Protein AF-A0A7S2GW03-F1 (afdb_monomer)

Sequence (112 aa):
GQHFHDNGYARQMRHREFGIMTVVGPPTVYHGTPNRLPAPDESWHAPELGEHVVEVLRDVLGFSPEETERMQVGVAKPVGPLVSGTFHKLRAHIKQKFNRPDDGEPRPRAKL

Organism: NCBI:txid327968

InterPro domains:
  IPR023606 CoA-transferase family III domain 1 superfamily [G3DSA:3.40.50.10540] (1-76)
  IPR023606 CoA-transferase family III domain 1 superfamily [SSF89796] (2-71)

Foldseek 3Di:
DVVCVVVQQWDWAQAPPPGTDIDGDDPDADPVDGDDDDDRPDRDDDDADCNCQLVCVCVVVNDDPVRSVVVPVPPPDDDDCRHVVNVNVVVVVCCVVPVDPCPVDDDDPPDD

Secondary structure (DSSP, 8-state):
-HHHHHTTSEEEEEETTTEEEEEEPPS---SSS---PPPTTS---PPPTTTTHHHIIIIIT---HHHHHHHHTT-----STTSHHHHHHHHHHHHHHH-----SPPPPPPP-

Structure (mmCIF, N/CA/C/O backbone):
data_AF-A0A7S2GW03-F1
#
_entry.id   AF-A0A7S2GW03-F1
#
loop_
_atom_site.group_PDB
_atom_site.id
_atom_site.type_symbol
_atom_site.label_atom_id
_atom_site.label_alt_id
_atom_site.label_comp_id
_atom_site.label_asym_id
_atom_site.label_entity_id
_atom_site.label_seq_id
_atom_site.pdbx_PDB_ins_code
_atom_site.Cartn_x
_atom_site.Cartn_y
_atom_site.Cartn_z
_atom_site.occupancy
_atom_site.B_iso_or_equiv
_atom_site.auth_seq_id
_atom_site.auth_comp_id
_atom_site.auth_asym_id
_atom_site.auth_atom_id
_atom_site.pdbx_PDB_model_num
ATOM 1 N N . GLY A 1 1 ? 17.051 -7.719 -21.297 1.00 68.75 1 GLY A N 1
ATOM 2 C CA . GLY A 1 1 ? 16.386 -6.490 -20.840 1.00 68.75 1 GLY A CA 1
ATOM 3 C C . GLY A 1 1 ? 14.914 -6.565 -21.154 1.00 68.75 1 GLY A C 1
ATOM 4 O O . GLY A 1 1 ? 14.145 -6.892 -20.268 1.00 68.75 1 GLY A O 1
ATOM 5 N N . GLN A 1 2 ? 14.552 -6.354 -22.422 1.00 82.94 2 GLN A N 1
ATOM 6 C CA . GLN A 1 2 ? 13.158 -6.295 -22.875 1.00 82.94 2 GLN A CA 1
ATOM 7 C C . GLN A 1 2 ? 12.311 -7.523 -22.493 1.00 82.94 2 GLN A C 1
ATOM 9 O O . GLN A 1 2 ? 11.238 -7.360 -21.933 1.00 82.94 2 GLN A O 1
ATOM 14 N N . HIS A 1 3 ? 12.858 -8.736 -22.624 1.00 84.69 3 HIS A N 1
ATOM 15 C CA . HIS A 1 3 ? 12.173 -9.976 -22.230 1.00 84.69 3 HIS A CA 1
ATOM 16 C C . HIS A 1 3 ? 11.704 -10.020 -20.760 1.00 84.69 3 HIS A C 1
ATOM 18 O O . HIS A 1 3 ? 10.756 -10.730 -20.446 1.00 84.69 3 HIS A O 1
ATOM 24 N N . PHE A 1 4 ? 12.343 -9.280 -19.841 1.00 83.06 4 PHE A N 1
ATOM 25 C CA . PHE A 1 4 ? 11.869 -9.193 -18.454 1.00 83.06 4 PHE A CA 1
ATOM 26 C C . PHE A 1 4 ? 10.565 -8.400 -18.352 1.00 83.06 4 PHE A C 1
ATOM 28 O O . PHE A 1 4 ? 9.740 -8.705 -17.496 1.00 83.06 4 PHE A O 1
ATOM 35 N N . HIS A 1 5 ? 10.371 -7.410 -19.222 1.00 82.69 5 HIS A N 1
ATOM 36 C CA . HIS A 1 5 ? 9.130 -6.652 -19.316 1.00 82.69 5 HIS A CA 1
ATOM 37 C C . HIS A 1 5 ? 8.045 -7.449 -20.031 1.00 82.69 5 HIS A C 1
ATOM 39 O O . HIS A 1 5 ? 6.927 -7.532 -19.530 1.00 82.69 5 HIS A O 1
ATOM 45 N N . ASP A 1 6 ? 8.401 -8.103 -21.136 1.00 80.81 6 ASP A N 1
ATOM 46 C CA . ASP A 1 6 ? 7.454 -8.872 -21.947 1.00 80.81 6 ASP A CA 1
ATOM 47 C C . ASP A 1 6 ? 6.866 -10.062 -21.164 1.00 80.81 6 ASP A C 1
ATOM 49 O O . ASP A 1 6 ? 5.685 -10.372 -21.292 1.00 80.81 6 ASP A O 1
ATOM 53 N N . ASN A 1 7 ? 7.663 -10.677 -20.280 1.00 79.88 7 ASN A N 1
ATOM 54 C CA . ASN A 1 7 ? 7.231 -11.781 -19.416 1.00 79.88 7 ASN A CA 1
ATOM 55 C C . ASN A 1 7 ? 6.619 -11.319 -18.077 1.00 79.88 7 ASN A C 1
ATOM 57 O O . ASN A 1 7 ? 6.280 -12.149 -17.236 1.00 79.88 7 ASN A O 1
ATOM 61 N N . GLY A 1 8 ? 6.515 -10.007 -17.834 1.00 78.81 8 GLY A N 1
ATOM 62 C CA . GLY A 1 8 ? 5.944 -9.446 -16.604 1.00 78.81 8 GLY A CA 1
ATOM 63 C C . GLY A 1 8 ? 6.827 -9.546 -15.350 1.00 78.81 8 GLY A C 1
ATOM 64 O O . GLY A 1 8 ? 6.382 -9.176 -14.262 1.00 78.81 8 GLY A O 1
ATOM 65 N N . TYR A 1 9 ? 8.081 -9.994 -15.478 1.00 83.69 9 TYR A N 1
ATOM 66 C CA . TYR A 1 9 ? 9.044 -10.066 -14.371 1.00 83.69 9 TYR A CA 1
ATOM 67 C C . TYR A 1 9 ? 9.525 -8.699 -13.897 1.00 83.69 9 TYR A C 1
ATOM 69 O O . TYR A 1 9 ? 9.798 -8.528 -12.713 1.00 83.69 9 TYR A O 1
ATOM 77 N N . ALA A 1 10 ? 9.616 -7.724 -14.796 1.00 86.75 10 ALA A N 1
ATOM 78 C CA . ALA A 1 10 ? 9.903 -6.336 -14.471 1.00 86.75 10 ALA A CA 1
ATOM 79 C C . ALA A 1 10 ? 8.796 -5.461 -15.048 1.00 86.75 10 ALA A C 1
ATOM 81 O O . ALA A 1 10 ? 8.517 -5.504 -16.242 1.00 86.75 10 ALA A O 1
ATOM 82 N N . ARG A 1 11 ? 8.171 -4.624 -14.227 1.00 82.75 11 ARG A N 1
ATOM 83 C CA . ARG A 1 11 ? 7.059 -3.780 -14.681 1.00 82.75 11 ARG A CA 1
ATOM 84 C C . ARG A 1 11 ? 7.158 -2.384 -14.114 1.00 82.75 11 ARG A C 1
ATOM 86 O O . ARG A 1 11 ? 7.646 -2.201 -13.002 1.00 82.75 11 ARG A O 1
ATOM 93 N N . GLN A 1 12 ? 6.670 -1.421 -14.882 1.00 86.31 12 GLN A N 1
ATOM 94 C CA . GLN A 1 12 ? 6.481 -0.070 -14.389 1.00 86.31 12 GLN A CA 1
ATOM 95 C C . GLN A 1 12 ? 5.122 0.025 -13.701 1.00 86.31 12 GLN A C 1
ATOM 97 O O . GLN A 1 12 ? 4.125 -0.477 -14.212 1.00 86.31 12 GLN A O 1
ATOM 102 N N . MET A 1 13 ? 5.104 0.637 -12.526 1.00 83.38 13 MET A N 1
ATOM 103 C CA . MET A 1 13 ? 3.925 0.768 -11.684 1.00 83.38 13 MET A CA 1
ATOM 104 C C . MET A 1 13 ? 3.862 2.188 -11.140 1.00 83.38 13 MET A C 1
ATOM 106 O O . MET A 1 13 ? 4.888 2.759 -10.755 1.00 83.38 13 MET A O 1
ATOM 110 N N . ARG A 1 14 ? 2.662 2.769 -11.112 1.00 82.25 14 ARG A N 1
ATOM 111 C CA . ARG A 1 14 ? 2.458 4.125 -10.612 1.00 82.25 14 ARG A CA 1
ATOM 112 C C . ARG A 1 14 ? 2.277 4.111 -9.096 1.00 82.25 14 ARG A C 1
ATOM 114 O O . ARG A 1 14 ? 1.203 3.834 -8.577 1.00 82.25 14 ARG A O 1
ATOM 121 N N . HIS A 1 15 ? 3.316 4.475 -8.366 1.00 83.06 15 HIS A N 1
ATOM 122 C CA . HIS A 1 15 ? 3.228 4.659 -6.925 1.00 83.06 15 HIS A CA 1
ATOM 123 C C . HIS A 1 15 ? 2.683 6.055 -6.591 1.00 83.06 15 HIS A C 1
ATOM 125 O O . HIS A 1 15 ? 3.206 7.051 -7.099 1.00 83.06 15 HIS A O 1
ATOM 131 N N . ARG A 1 16 ? 1.688 6.141 -5.692 1.00 78.75 16 ARG A N 1
ATOM 132 C CA . ARG A 1 16 ? 1.061 7.399 -5.229 1.00 78.75 16 ARG A CA 1
ATOM 133 C C . ARG A 1 16 ? 2.101 8.460 -4.884 1.00 78.75 16 ARG A C 1
ATOM 135 O O . ARG A 1 16 ? 2.061 9.576 -5.389 1.00 78.75 16 ARG A O 1
ATOM 142 N N . GLU A 1 17 ? 3.073 8.075 -4.068 1.00 76.06 17 GLU A N 1
ATOM 143 C CA . GLU A 1 17 ? 4.159 8.966 -3.679 1.00 76.06 17 GLU A CA 1
ATOM 144 C C . GLU A 1 17 ? 5.313 8.983 -4.693 1.00 76.06 17 GLU A C 1
ATOM 146 O O . GLU A 1 17 ? 5.758 10.045 -5.122 1.00 76.06 17 GLU A O 1
ATOM 151 N N . PHE A 1 18 ? 5.914 7.834 -5.027 1.00 75.19 18 PHE A N 1
ATOM 152 C CA . PHE A 1 18 ? 7.179 7.762 -5.784 1.00 75.19 18 PHE A CA 1
ATOM 153 C C . PHE A 1 18 ? 7.060 8.024 -7.286 1.00 75.19 18 PHE A C 1
ATOM 155 O O . PHE A 1 18 ? 8.081 8.215 -7.943 1.00 75.19 18 PHE A O 1
ATOM 162 N N . GLY A 1 19 ? 5.842 8.143 -7.814 1.00 80.94 19 GLY A N 1
ATOM 163 C CA . GLY A 1 19 ? 5.623 8.225 -9.249 1.00 80.94 19 GLY A CA 1
ATOM 164 C C . GLY A 1 19 ? 5.867 6.866 -9.892 1.00 80.94 19 GLY A C 1
ATOM 165 O O . GLY A 1 19 ? 5.574 5.830 -9.301 1.00 80.94 19 GLY A O 1
ATOM 166 N N . ILE A 1 20 ? 6.376 6.858 -11.117 1.00 85.50 20 ILE A N 1
ATOM 167 C CA . ILE A 1 20 ? 6.593 5.610 -11.842 1.00 85.50 20 ILE A CA 1
ATOM 168 C C . ILE A 1 20 ? 7.823 4.891 -11.275 1.00 85.50 20 ILE A C 1
ATOM 170 O O . ILE A 1 20 ? 8.918 5.450 -11.243 1.00 85.50 20 ILE A O 1
ATOM 174 N N . MET A 1 21 ? 7.636 3.648 -10.833 1.00 85.25 21 MET A N 1
ATOM 175 C CA . MET A 1 21 ? 8.691 2.785 -10.304 1.00 85.25 21 MET A CA 1
ATOM 176 C C . MET A 1 21 ? 8.743 1.459 -11.051 1.00 85.25 21 MET A C 1
ATOM 178 O O . MET A 1 21 ? 7.708 0.920 -11.438 1.00 85.25 21 MET A O 1
ATOM 182 N N . THR A 1 22 ? 9.942 0.892 -11.177 1.00 87.44 22 THR A N 1
ATOM 183 C CA . THR A 1 22 ? 10.115 -0.490 -11.633 1.00 87.44 22 THR A CA 1
ATOM 184 C C . THR A 1 22 ? 9.987 -1.437 -10.447 1.00 87.44 22 THR A C 1
ATOM 186 O O . THR A 1 22 ? 10.744 -1.321 -9.484 1.00 87.44 22 THR A O 1
ATOM 189 N N . VAL A 1 23 ? 9.060 -2.389 -10.522 1.00 85.88 23 VAL A N 1
ATOM 190 C CA . VAL A 1 23 ? 8.902 -3.458 -9.527 1.00 85.88 23 VAL A CA 1
ATOM 191 C C . VAL A 1 23 ? 9.094 -4.829 -10.155 1.00 85.88 23 VAL A C 1
ATOM 193 O O . VAL A 1 23 ? 8.846 -5.024 -11.349 1.00 85.88 23 VAL A O 1
ATOM 196 N N . VAL A 1 24 ? 9.524 -5.778 -9.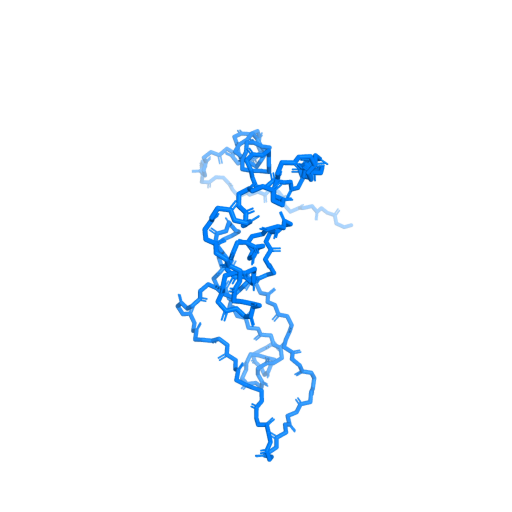327 1.00 88.44 24 VAL A N 1
ATOM 197 C CA . VAL A 1 24 ? 9.680 -7.179 -9.717 1.00 88.44 24 VAL A CA 1
ATOM 198 C C . VAL A 1 24 ? 8.339 -7.892 -9.544 1.00 88.44 24 VAL A C 1
ATOM 200 O O . VAL A 1 24 ? 7.717 -7.815 -8.484 1.00 88.44 24 VAL A O 1
ATOM 203 N N . GLY A 1 25 ? 7.868 -8.527 -10.613 1.00 82.50 25 GLY A N 1
ATOM 204 C CA . GLY A 1 25 ? 6.656 -9.340 -10.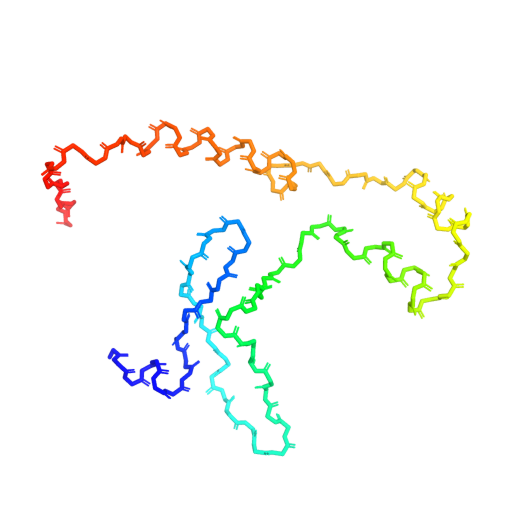616 1.00 82.50 25 GLY A CA 1
ATOM 205 C C . GLY A 1 25 ? 6.878 -10.734 -10.013 1.00 82.50 25 GLY A C 1
ATOM 206 O O . GLY A 1 25 ? 8.009 -11.109 -9.699 1.00 82.50 25 GLY A O 1
ATOM 207 N N . PRO A 1 26 ? 5.808 -11.530 -9.848 1.00 82.69 26 PRO A N 1
ATOM 208 C CA . PRO A 1 26 ? 5.943 -12.917 -9.419 1.00 82.69 26 PRO A CA 1
ATOM 209 C C . PRO A 1 26 ? 6.791 -13.715 -10.431 1.00 82.69 26 PRO A C 1
ATOM 211 O O . PRO A 1 26 ? 6.583 -13.576 -11.637 1.00 82.69 26 PRO A O 1
ATOM 214 N N . PRO A 1 27 ? 7.720 -14.577 -9.975 1.00 83.94 27 PRO A N 1
ATOM 215 C CA . PRO A 1 27 ? 8.585 -15.349 -10.872 1.00 83.94 27 PRO A CA 1
ATOM 216 C C . PRO A 1 27 ? 7.845 -16.496 -11.584 1.00 83.94 27 PRO A C 1
ATOM 218 O O . PRO A 1 27 ? 8.349 -17.047 -12.563 1.00 83.94 27 PRO A O 1
ATOM 221 N N . THR A 1 28 ? 6.645 -16.841 -11.111 1.00 84.56 28 THR A N 1
ATOM 222 C CA . THR A 1 28 ? 5.844 -17.972 -11.589 1.00 84.56 28 THR A CA 1
ATOM 223 C C . THR A 1 28 ? 4.505 -17.489 -12.137 1.00 84.56 28 THR A C 1
ATOM 225 O O . THR A 1 28 ? 3.848 -16.636 -11.534 1.00 84.56 28 THR A O 1
ATOM 228 N N . VAL A 1 29 ? 4.078 -18.081 -13.255 1.00 79.44 29 VAL A N 1
ATOM 229 C CA . VAL A 1 29 ? 2.778 -17.837 -13.891 1.00 79.44 29 VAL A CA 1
ATOM 230 C C . VAL A 1 29 ? 1.861 -19.033 -13.633 1.00 79.44 29 VAL A C 1
ATOM 232 O O . VAL A 1 29 ? 2.256 -20.176 -13.849 1.00 79.44 29 VAL A O 1
ATOM 235 N N . TYR A 1 30 ? 0.634 -18.772 -13.178 1.00 83.00 30 TYR A N 1
ATOM 236 C CA . TYR A 1 30 ? -0.366 -19.800 -12.883 1.00 83.00 30 TYR A CA 1
ATOM 237 C C . TYR A 1 30 ? -1.541 -19.687 -13.858 1.00 83.00 30 TYR A C 1
ATOM 239 O O . TYR A 1 30 ? -2.177 -18.639 -13.936 1.00 83.00 30 TYR A O 1
ATOM 247 N N . HIS A 1 31 ? -1.855 -20.765 -14.582 1.00 82.69 31 HIS A N 1
ATOM 248 C CA . HIS A 1 31 ? -2.958 -20.773 -15.553 1.00 82.69 31 HIS A CA 1
ATOM 249 C C . HIS A 1 31 ? -4.348 -20.870 -14.901 1.00 82.69 31 HIS A C 1
ATOM 251 O O . HIS A 1 31 ? -5.295 -20.282 -15.410 1.00 82.69 31 HIS A O 1
ATOM 257 N N . GLY A 1 32 ? -4.481 -21.593 -13.781 1.00 85.69 32 GLY A N 1
ATOM 258 C CA . GLY A 1 32 ? -5.773 -21.799 -13.104 1.00 85.69 32 GLY A CA 1
ATOM 259 C C .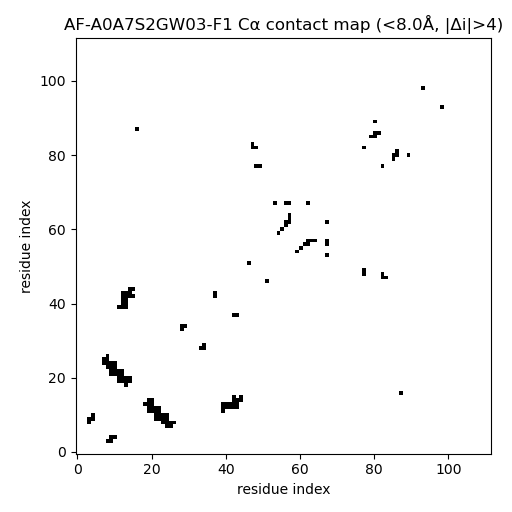 GLY A 1 32 ? -6.200 -20.650 -12.184 1.00 85.69 32 GLY A C 1
ATOM 260 O O . GLY A 1 32 ? -7.387 -20.389 -12.027 1.00 85.69 32 GLY A O 1
ATOM 261 N N . THR A 1 33 ? -5.234 -19.939 -11.600 1.00 81.94 33 THR A N 1
ATOM 262 C CA . THR A 1 33 ? -5.449 -18.788 -10.710 1.00 81.94 33 THR A CA 1
ATOM 263 C C . THR A 1 33 ? -4.482 -17.676 -11.111 1.00 81.94 33 THR A C 1
ATOM 265 O O . THR A 1 33 ? -3.455 -17.486 -10.452 1.00 81.94 33 THR A O 1
ATOM 268 N N . PRO A 1 34 ? -4.733 -16.988 -12.238 1.00 76.31 34 PRO A N 1
ATOM 269 C CA . PRO A 1 34 ? -3.823 -15.961 -12.713 1.00 76.31 34 PRO A CA 1
ATOM 270 C C . PRO A 1 34 ? -3.718 -14.851 -11.670 1.00 76.31 34 PRO A C 1
ATOM 272 O O . PRO A 1 34 ? -4.727 -14.328 -11.192 1.00 76.31 34 PRO A O 1
ATOM 275 N N . ASN A 1 35 ? -2.486 -14.479 -11.329 1.00 76.38 35 ASN A N 1
ATOM 276 C CA . ASN A 1 35 ? -2.237 -13.308 -10.502 1.00 76.38 35 ASN A CA 1
ATOM 277 C C . ASN A 1 35 ? -2.763 -12.089 -11.261 1.00 76.38 35 ASN A C 1
ATOM 279 O O . ASN A 1 35 ? -2.178 -11.695 -12.271 1.00 76.38 35 ASN A O 1
ATOM 283 N N . ARG A 1 36 ? -3.876 -11.506 -10.800 1.00 74.31 36 ARG A N 1
ATOM 284 C CA . ARG A 1 36 ? -4.353 -10.233 -11.340 1.00 74.31 36 ARG A CA 1
ATOM 285 C C . ARG A 1 36 ? -3.312 -9.182 -11.008 1.00 74.31 36 ARG A C 1
ATOM 287 O O . ARG A 1 36 ? -3.083 -8.858 -9.845 1.00 74.31 36 ARG A O 1
ATOM 294 N N . LEU A 1 37 ? -2.631 -8.721 -12.043 1.00 71.50 37 LEU A N 1
ATOM 295 C CA . LEU A 1 37 ? -1.714 -7.611 -11.917 1.00 71.50 37 LEU A CA 1
ATOM 296 C C . LEU A 1 37 ? -2.538 -6.315 -11.954 1.00 71.50 37 LEU A C 1
ATOM 298 O O . LEU A 1 37 ? -3.510 -6.266 -12.710 1.00 71.50 37 LEU A O 1
ATOM 302 N N . PRO A 1 38 ? -2.162 -5.292 -11.172 1.00 71.69 38 PRO A N 1
ATOM 303 C CA . PRO A 1 38 ? -2.716 -3.949 -11.316 1.00 71.69 38 PRO A CA 1
ATOM 304 C C . PRO A 1 38 ? -2.690 -3.468 -12.756 1.00 71.69 38 PRO A C 1
ATOM 306 O O . PRO A 1 38 ? -1.715 -3.726 -13.477 1.00 71.69 38 PRO A O 1
ATOM 309 N N . ALA A 1 39 ? -3.706 -2.701 -13.137 1.00 70.94 39 ALA A N 1
ATOM 310 C CA . ALA A 1 39 ? -3.656 -1.953 -14.382 1.00 70.94 39 ALA A CA 1
ATOM 311 C C . ALA A 1 39 ? -2.532 -0.887 -14.334 1.00 70.94 39 ALA A C 1
ATOM 313 O O . ALA A 1 39 ? -2.158 -0.425 -13.253 1.00 70.94 39 ALA A O 1
ATOM 314 N N . PRO A 1 40 ? -1.950 -0.479 -15.479 1.00 65.81 40 PRO A N 1
ATOM 315 C CA . PRO A 1 40 ? -0.838 0.484 -15.513 1.00 65.81 40 PRO A CA 1
ATOM 316 C C . PRO A 1 40 ? -1.153 1.856 -14.893 1.00 65.81 40 PRO A C 1
ATOM 318 O O . PRO A 1 40 ? -0.246 2.573 -14.465 1.00 65.81 40 PRO A O 1
ATOM 321 N N . ASP A 1 41 ? -2.427 2.234 -14.875 1.00 67.31 41 ASP A N 1
ATOM 322 C CA . ASP A 1 41 ? -2.958 3.476 -14.321 1.00 67.31 41 ASP A CA 1
ATOM 323 C C . ASP A 1 41 ? -3.425 3.346 -12.863 1.00 67.31 41 ASP A C 1
ATOM 325 O O . ASP A 1 41 ? -3.564 4.366 -12.179 1.00 67.31 41 ASP A O 1
ATOM 329 N N . GLU A 1 42 ? -3.582 2.121 -12.359 1.00 71.38 42 GLU A N 1
ATOM 330 C CA . GLU A 1 42 ? -3.906 1.858 -10.962 1.00 71.38 42 GLU A CA 1
ATOM 331 C C . GLU A 1 42 ? -2.696 2.117 -10.068 1.00 71.38 42 GLU A C 1
ATOM 333 O O . GLU A 1 42 ? -1.578 1.641 -10.301 1.00 71.38 42 GLU A O 1
ATOM 338 N N . SER A 1 43 ? -2.926 2.864 -8.985 1.00 70.31 43 SER A N 1
ATOM 339 C CA . SER A 1 43 ? -1.893 3.028 -7.977 1.00 70.31 43 SER A CA 1
ATOM 340 C C . SER A 1 43 ? -1.836 1.808 -7.077 1.00 70.31 43 SER A C 1
ATOM 342 O O . SER A 1 43 ? -2.464 1.759 -6.026 1.00 70.31 43 SER A O 1
ATOM 344 N N . TRP A 1 44 ? -1.041 0.824 -7.471 1.00 74.94 44 TRP A N 1
ATOM 345 C CA . TRP A 1 44 ? -0.761 -0.333 -6.636 1.00 74.94 44 TRP A CA 1
ATOM 346 C C . TRP A 1 44 ? 0.487 -0.058 -5.815 1.00 74.94 44 TRP A C 1
ATOM 348 O O . TRP A 1 44 ? 1.562 0.189 -6.348 1.00 74.94 44 TRP A O 1
ATOM 358 N N . HIS A 1 45 ? 0.345 -0.026 -4.503 1.00 79.19 45 HIS A N 1
ATOM 359 C CA . HIS A 1 45 ? 1.435 0.244 -3.578 1.00 79.19 45 HIS A CA 1
ATOM 360 C C . HIS A 1 45 ? 1.181 -0.516 -2.285 1.00 79.19 45 HIS A C 1
ATOM 362 O O . HIS A 1 45 ? 0.065 -0.966 -2.029 1.00 79.19 45 HIS A O 1
ATOM 368 N N . ALA A 1 46 ? 2.236 -0.717 -1.498 1.00 81.12 46 ALA A N 1
ATOM 369 C CA . ALA A 1 46 ? 2.038 -1.193 -0.141 1.00 81.12 46 ALA A CA 1
ATOM 370 C C . ALA A 1 46 ? 1.271 -0.105 0.630 1.00 81.12 46 ALA A C 1
ATOM 372 O O . ALA A 1 46 ? 1.631 1.069 0.491 1.00 81.12 46 ALA A O 1
ATOM 373 N N . PRO A 1 47 ? 0.237 -0.472 1.403 1.00 82.44 47 PRO A N 1
ATOM 374 C CA . PRO A 1 47 ? -0.516 0.502 2.170 1.00 82.44 47 PRO A CA 1
ATOM 375 C C . PRO A 1 47 ? 0.372 1.141 3.236 1.00 82.44 47 PRO A C 1
ATOM 377 O O . PRO A 1 47 ? 1.299 0.519 3.772 1.00 82.44 47 PRO A O 1
ATOM 380 N N . GLU A 1 48 ? 0.064 2.385 3.569 1.00 80.06 48 GLU A N 1
ATOM 381 C CA . GLU A 1 48 ? 0.648 3.059 4.715 1.00 80.06 48 GLU A CA 1
ATOM 382 C C . GLU A 1 48 ? 0.201 2.378 6.015 1.00 80.06 48 GLU A C 1
ATOM 384 O O . GLU A 1 48 ? -0.839 1.714 6.108 1.00 80.06 48 GLU A O 1
ATOM 389 N N . LEU A 1 49 ? 0.998 2.558 7.070 1.00 79.06 49 LEU A N 1
ATOM 390 C CA . LEU A 1 49 ? 0.673 1.993 8.371 1.00 79.06 49 LEU A CA 1
ATOM 391 C C . LEU A 1 49 ? -0.644 2.589 8.890 1.00 79.06 49 LEU A C 1
ATOM 393 O O . LEU A 1 49 ? -0.710 3.766 9.241 1.00 79.06 49 LEU A O 1
ATOM 397 N N . GLY A 1 50 ? -1.671 1.744 8.958 1.00 80.12 50 GLY A N 1
ATOM 398 C CA . GLY A 1 50 ? -3.004 2.108 9.426 1.00 80.12 50 GLY A CA 1
ATOM 399 C C . GLY A 1 50 ? -3.976 2.592 8.343 1.00 80.12 50 GLY A C 1
ATOM 400 O O . GLY A 1 50 ? -5.101 2.937 8.697 1.00 80.12 50 GLY A O 1
ATOM 401 N N . GLU A 1 51 ? -3.590 2.597 7.060 1.00 83.38 51 GLU A N 1
ATOM 402 C CA . GLU A 1 51 ? -4.390 3.168 5.955 1.00 83.38 51 GLU A CA 1
ATOM 403 C C . GLU A 1 51 ? -5.815 2.597 5.875 1.00 83.38 51 GLU A C 1
ATOM 405 O O . GLU A 1 51 ? -6.774 3.350 5.738 1.00 83.38 51 GLU A O 1
ATOM 410 N N . HIS A 1 52 ? -5.968 1.286 6.071 1.00 89.12 52 HIS A N 1
ATOM 411 C CA . HIS A 1 52 ? -7.252 0.586 5.936 1.00 89.12 52 HIS A CA 1
ATOM 412 C C . HIS A 1 52 ? -7.922 0.232 7.274 1.00 89.12 52 HIS A C 1
ATOM 414 O O . HIS A 1 52 ? -8.840 -0.581 7.306 1.00 89.12 52 HIS A O 1
ATOM 420 N N . VAL A 1 53 ? -7.487 0.797 8.410 1.00 88.94 53 VAL A N 1
ATOM 421 C CA . VAL A 1 53 ? -8.023 0.400 9.734 1.00 88.94 53 VAL A CA 1
ATOM 422 C C . VAL A 1 53 ? -9.527 0.657 9.841 1.00 88.94 53 VAL A C 1
ATOM 424 O O . VAL A 1 53 ? -10.267 -0.210 10.295 1.00 88.94 53 VAL A O 1
ATOM 427 N N . VAL A 1 54 ? -9.985 1.832 9.406 1.00 90.69 54 VAL A N 1
ATOM 428 C CA . VAL A 1 54 ? -11.406 2.213 9.477 1.00 90.69 54 VAL A CA 1
ATOM 429 C C . VAL A 1 54 ? -12.252 1.366 8.530 1.00 90.69 54 VAL A C 1
ATOM 431 O O . VAL A 1 54 ? -13.316 0.899 8.922 1.00 90.69 54 VAL A O 1
ATOM 434 N N . GLU A 1 55 ? -11.753 1.155 7.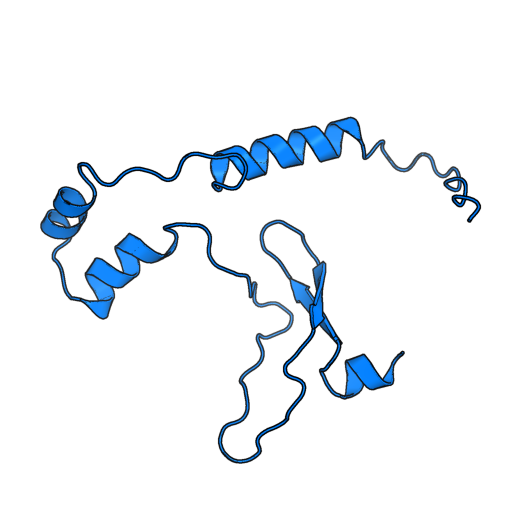312 1.00 92.25 55 GLU A N 1
ATOM 435 C CA . GLU A 1 55 ? -12.382 0.314 6.291 1.00 92.25 55 GLU A CA 1
ATOM 436 C C . GLU A 1 55 ? -12.571 -1.114 6.813 1.00 92.25 55 GLU A C 1
ATOM 438 O O . GLU A 1 55 ? -13.682 -1.629 6.826 1.00 92.25 55 GLU A O 1
ATOM 443 N N . VAL A 1 56 ? -11.520 -1.733 7.359 1.00 93.31 56 VAL A N 1
ATOM 444 C CA . VAL A 1 56 ? -11.601 -3.099 7.895 1.00 93.31 56 VAL A CA 1
ATOM 445 C C . VAL A 1 56 ? -12.572 -3.186 9.076 1.00 93.31 56 VAL A C 1
ATOM 447 O O . VAL A 1 56 ? -13.379 -4.113 9.135 1.00 93.31 56 VAL A O 1
ATOM 450 N N . LEU A 1 57 ? -12.528 -2.234 10.012 1.00 92.06 57 LEU A N 1
ATOM 451 C CA . LEU A 1 57 ? -13.420 -2.251 11.176 1.00 92.06 57 LEU A CA 1
ATOM 452 C C . LEU A 1 57 ? -14.895 -2.152 10.766 1.00 92.06 57 LEU A C 1
ATOM 454 O O . LEU A 1 57 ? -15.730 -2.868 11.315 1.00 92.06 57 LEU A O 1
ATOM 458 N N . ARG A 1 58 ? -15.221 -1.313 9.785 1.00 94.25 58 ARG A N 1
ATOM 459 C CA . ARG A 1 58 ? -16.614 -1.066 9.391 1.00 94.25 58 ARG A CA 1
ATOM 460 C C . ARG A 1 58 ? -17.108 -2.072 8.362 1.00 94.25 58 ARG A C 1
ATOM 462 O O . ARG A 1 58 ? -18.140 -2.698 8.574 1.00 94.25 58 ARG A O 1
ATOM 469 N N . ASP A 1 59 ? -16.356 -2.263 7.288 1.00 95.62 59 ASP A N 1
ATOM 470 C CA . ASP A 1 59 ? -16.846 -2.942 6.087 1.00 95.62 59 ASP A CA 1
ATOM 471 C C . ASP A 1 59 ? -16.593 -4.454 6.131 1.00 95.62 59 ASP A C 1
ATOM 473 O O . ASP A 1 59 ? -17.359 -5.227 5.559 1.00 95.62 59 ASP A O 1
ATOM 477 N N . VAL A 1 60 ? -15.544 -4.893 6.838 1.00 94.56 60 VAL A N 1
ATOM 478 C CA . VAL A 1 60 ? -15.208 -6.322 6.984 1.00 94.56 60 VAL A CA 1
ATOM 479 C C . VAL A 1 60 ? -15.739 -6.888 8.298 1.00 94.56 60 VAL A C 1
ATOM 481 O O . VAL A 1 60 ? -16.266 -7.999 8.321 1.00 94.56 60 VAL A O 1
ATOM 484 N N . LEU A 1 61 ? -15.593 -6.140 9.395 1.00 94.06 61 LEU A N 1
ATOM 485 C CA . LEU A 1 61 ? -15.962 -6.605 10.737 1.00 94.06 61 LEU A CA 1
ATOM 486 C C . LEU A 1 61 ? -17.344 -6.121 11.198 1.00 94.06 61 LEU A C 1
ATOM 488 O O . LEU A 1 61 ? -17.873 -6.663 12.166 1.00 94.06 61 LEU A O 1
ATOM 492 N N . GLY A 1 62 ? -17.949 -5.157 10.498 1.00 95.56 62 GLY A N 1
ATOM 493 C CA . GLY A 1 62 ? -19.319 -4.714 10.761 1.00 95.56 62 GLY A CA 1
ATOM 494 C C . GLY A 1 62 ? -19.484 -3.820 11.990 1.00 95.56 62 GLY A C 1
ATOM 495 O O . GLY A 1 62 ? -20.605 -3.689 12.482 1.00 95.56 62 GLY A O 1
ATOM 496 N N . PHE A 1 63 ? -18.408 -3.217 12.507 1.00 95.50 63 PHE A N 1
ATOM 497 C CA . PHE A 1 63 ? -18.512 -2.297 13.639 1.00 95.50 63 PHE A CA 1
ATOM 498 C C . PHE A 1 63 ? -19.256 -1.021 13.259 1.00 95.50 63 PHE A C 1
ATOM 500 O O . PHE A 1 63 ? -19.105 -0.475 12.158 1.00 95.50 63 PHE A O 1
ATOM 507 N N . SER A 1 64 ? -20.024 -0.498 14.216 1.00 95.56 64 SER A N 1
ATOM 508 C CA . SER A 1 64 ? -20.693 0.784 14.035 1.00 95.56 64 SER A CA 1
ATOM 509 C C . SER A 1 64 ? -19.666 1.926 13.894 1.00 95.56 64 SER A C 1
ATOM 511 O O . SER A 1 64 ? -18.508 1.795 14.323 1.00 95.56 64 SER A O 1
ATOM 513 N N . PRO A 1 65 ? -20.056 3.073 13.301 1.00 92.81 65 PRO A N 1
ATOM 514 C CA . PRO A 1 65 ? -19.210 4.265 13.287 1.00 92.81 65 PRO A CA 1
ATOM 515 C C . PRO A 1 65 ? -18.727 4.648 14.697 1.00 92.81 65 PRO A C 1
ATOM 517 O O . PRO A 1 65 ? -17.541 4.895 14.900 1.00 92.81 65 PRO A O 1
ATOM 520 N N . GLU A 1 66 ? -19.623 4.613 15.684 1.00 93.69 66 GLU A N 1
ATOM 521 C CA . GLU A 1 66 ? -19.347 5.000 17.071 1.00 93.69 66 GLU A CA 1
ATOM 522 C C . GLU A 1 66 ? -18.402 4.010 17.770 1.00 93.69 66 GLU A C 1
ATOM 524 O O . GLU A 1 66 ? -17.536 4.401 18.555 1.00 93.69 66 GLU A O 1
ATOM 529 N N . GLU A 1 67 ? -18.542 2.711 17.500 1.00 91.25 67 GLU A N 1
ATOM 530 C CA . GLU A 1 67 ? -17.616 1.685 17.991 1.00 91.25 67 GLU A CA 1
ATOM 531 C C . GLU A 1 67 ? -16.225 1.853 17.392 1.00 91.25 67 GLU A C 1
ATOM 533 O O . GLU A 1 67 ? -15.236 1.846 18.125 1.00 91.25 67 GLU A O 1
ATOM 538 N N . THR A 1 68 ? -16.161 2.081 16.083 1.00 90.56 68 THR A N 1
ATOM 539 C CA . THR A 1 68 ? -14.911 2.297 15.351 1.00 90.56 68 THR A CA 1
ATOM 540 C C . THR A 1 68 ? -14.166 3.528 15.867 1.00 90.56 68 THR A C 1
ATOM 542 O O . THR A 1 68 ? -12.950 3.478 16.057 1.00 90.56 68 THR A O 1
ATOM 545 N N . GLU A 1 69 ? -14.877 4.623 16.143 1.00 88.81 69 GLU A N 1
ATOM 546 C CA . GLU A 1 69 ? -14.292 5.824 16.747 1.00 88.81 69 GLU A CA 1
ATOM 547 C C . GLU A 1 69 ? -13.745 5.541 18.146 1.00 88.81 69 GLU A C 1
ATOM 549 O O . GLU A 1 69 ? -12.594 5.874 18.427 1.00 88.81 69 GLU A O 1
ATOM 554 N N . ARG A 1 70 ? -14.514 4.858 19.006 1.00 89.69 70 ARG A N 1
ATOM 555 C CA . ARG A 1 70 ? -14.055 4.482 20.355 1.00 89.69 70 ARG A CA 1
ATOM 556 C C . ARG A 1 70 ? -12.835 3.571 20.322 1.00 89.69 70 ARG A C 1
ATOM 558 O O . ARG A 1 70 ? -11.936 3.753 21.134 1.00 89.69 70 ARG A O 1
ATOM 565 N N . MET A 1 71 ? -12.777 2.628 19.386 1.00 87.12 71 MET A N 1
ATOM 566 C CA . MET A 1 71 ? -11.624 1.739 19.223 1.00 87.12 71 MET A CA 1
ATOM 567 C C . MET A 1 71 ? -10.376 2.478 18.747 1.00 87.12 71 MET A C 1
ATOM 569 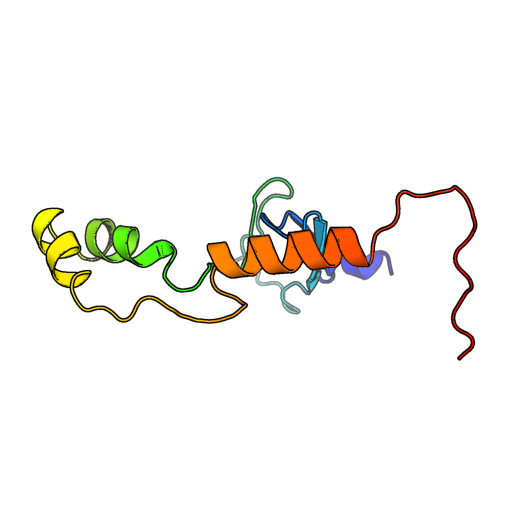O O . MET A 1 71 ? -9.273 2.043 19.049 1.00 87.12 71 MET A O 1
ATOM 573 N N . GLN A 1 72 ? -10.521 3.597 18.038 1.00 83.25 72 GLN A N 1
ATOM 574 C CA . GLN A 1 72 ? -9.385 4.438 17.659 1.00 83.25 72 GLN A CA 1
ATOM 575 C C . GLN A 1 72 ? -8.878 5.311 18.815 1.00 83.25 72 GLN A C 1
ATOM 577 O O . GLN A 1 72 ? -7.735 5.777 18.778 1.00 83.25 72 GLN A O 1
ATOM 582 N N . VAL A 1 73 ? -9.685 5.524 19.860 1.00 78.75 73 VAL A N 1
ATOM 583 C CA . VAL A 1 73 ? -9.257 6.244 21.064 1.00 78.75 73 VAL A CA 1
ATOM 584 C C . VAL A 1 73 ? -8.253 5.381 21.831 1.00 78.75 73 VAL A C 1
ATOM 586 O O . VAL A 1 73 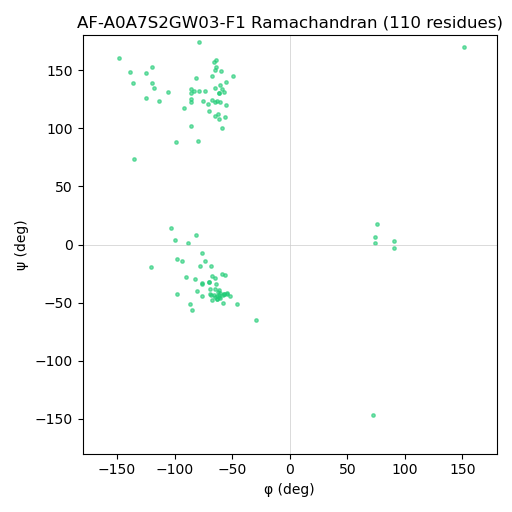? -8.577 4.317 22.341 1.00 78.75 73 VAL A O 1
ATOM 589 N N . GLY A 1 74 ? -7.009 5.852 21.924 1.00 67.62 74 GLY A N 1
ATOM 590 C CA . GLY A 1 74 ? -5.937 5.158 22.647 1.00 67.62 74 GLY A CA 1
ATOM 591 C C . GLY A 1 74 ? -5.115 4.182 21.802 1.00 67.62 74 GLY A C 1
ATOM 592 O O . GLY A 1 74 ? -4.109 3.670 22.291 1.00 67.62 74 GLY A O 1
ATOM 593 N N . VAL A 1 75 ? -5.457 3.980 20.524 1.00 73.38 75 VAL A N 1
ATOM 594 C CA . VAL A 1 75 ? -4.555 3.300 19.586 1.00 73.38 75 VAL A CA 1
ATOM 595 C C . VAL A 1 75 ? -3.348 4.196 19.358 1.00 73.38 75 VAL A C 1
ATOM 597 O O . VAL A 1 75 ? -3.479 5.365 18.982 1.00 73.38 75 VAL A O 1
ATOM 600 N N . ALA A 1 76 ? -2.157 3.647 19.604 1.00 66.31 76 ALA A N 1
ATOM 601 C CA . ALA A 1 76 ? -0.911 4.337 19.327 1.00 66.31 76 ALA A CA 1
ATOM 602 C C . ALA A 1 76 ? -0.891 4.725 17.846 1.00 66.31 76 ALA A C 1
ATOM 604 O O . ALA A 1 76 ? -0.795 3.872 16.962 1.00 66.31 76 ALA A O 1
ATOM 605 N N . LYS A 1 77 ? -1.001 6.029 17.574 1.00 69.88 77 LYS A N 1
ATOM 606 C CA . LYS A 1 77 ? -0.804 6.534 16.220 1.00 69.88 77 LYS A CA 1
ATOM 607 C C . LYS A 1 77 ? 0.629 6.196 15.830 1.00 69.88 77 LYS A C 1
ATOM 609 O O . LYS A 1 77 ? 1.535 6.466 16.625 1.00 69.88 77 LYS A O 1
ATOM 614 N N . PRO A 1 78 ? 0.852 5.602 14.652 1.00 65.88 78 PRO A N 1
ATOM 615 C CA . PRO A 1 78 ? 2.201 5.301 14.233 1.00 65.88 78 PRO A CA 1
ATOM 616 C C . PRO A 1 78 ? 3.022 6.590 14.227 1.00 65.88 78 PRO A C 1
ATOM 618 O O . PRO A 1 78 ? 2.592 7.623 13.710 1.00 65.88 78 PRO A O 1
ATOM 621 N N . VAL A 1 79 ? 4.198 6.531 14.846 1.00 65.88 79 VAL A N 1
ATOM 622 C CA . VAL A 1 79 ? 5.164 7.628 14.912 1.00 65.88 79 VAL A CA 1
ATOM 623 C C . VAL A 1 79 ? 6.439 7.182 14.214 1.00 65.88 79 VAL A C 1
ATOM 625 O O . VAL A 1 79 ? 6.901 6.060 14.400 1.00 65.88 79 VAL A O 1
ATOM 628 N N . GLY A 1 80 ? 7.003 8.047 13.374 1.00 64.94 80 GLY A N 1
ATOM 629 C CA . GLY A 1 80 ? 8.234 7.742 12.653 1.00 64.94 80 GLY A CA 1
ATOM 630 C C . GLY A 1 80 ? 8.359 8.465 11.314 1.00 64.94 80 GLY A C 1
ATOM 631 O O . GLY A 1 80 ? 7.400 9.078 10.836 1.00 64.94 80 GLY A O 1
ATOM 632 N N . PRO A 1 81 ? 9.547 8.394 10.689 1.00 62.16 81 PRO A N 1
ATOM 633 C CA . PRO A 1 81 ? 9.841 9.099 9.444 1.00 62.16 81 PRO A CA 1
ATOM 634 C C . PRO A 1 81 ? 9.056 8.565 8.237 1.00 62.16 81 PRO A C 1
ATOM 636 O O . PRO A 1 81 ? 8.950 9.275 7.245 1.00 62.16 81 PRO A O 1
ATOM 639 N N . LEU A 1 82 ? 8.508 7.347 8.322 1.00 60.84 82 LEU A N 1
ATOM 640 C CA . LEU A 1 82 ? 7.776 6.662 7.244 1.00 60.84 82 LEU A CA 1
ATOM 641 C C . LEU A 1 82 ? 6.247 6.744 7.383 1.00 60.84 82 LEU A C 1
ATOM 643 O O . LEU A 1 82 ? 5.521 6.143 6.602 1.00 60.84 82 LEU A O 1
ATOM 647 N N . VAL A 1 83 ? 5.744 7.468 8.382 1.00 66.88 83 VAL A N 1
ATOM 648 C CA . VAL A 1 83 ? 4.304 7.706 8.534 1.00 66.88 83 VAL A CA 1
ATOM 649 C C . VAL A 1 83 ? 3.900 8.800 7.557 1.00 66.88 83 VAL A C 1
ATOM 651 O O . VAL A 1 83 ? 4.571 9.832 7.518 1.00 66.88 83 VAL A O 1
ATOM 654 N N . SER A 1 84 ? 2.817 8.589 6.803 1.00 63.97 84 SER A N 1
ATOM 655 C CA . SER A 1 84 ? 2.362 9.418 5.673 1.00 63.97 84 SER A CA 1
ATOM 656 C C . SER A 1 84 ? 2.729 10.903 5.775 1.00 63.97 84 SER A C 1
ATOM 658 O O . SER A 1 84 ? 3.576 11.402 5.032 1.00 63.97 84 SER A O 1
ATOM 660 N N . GLY A 1 85 ? 2.182 11.622 6.762 1.00 64.94 85 GLY A N 1
ATOM 661 C CA . GLY A 1 85 ? 2.380 13.070 6.896 1.00 64.94 85 GLY A CA 1
ATOM 662 C C . GLY A 1 85 ? 3.825 13.499 7.190 1.00 64.94 85 GLY A C 1
ATOM 663 O O . GLY A 1 85 ? 4.239 14.592 6.797 1.00 64.94 85 GLY A O 1
ATOM 664 N N . THR A 1 86 ? 4.611 12.653 7.855 1.00 64.69 86 THR A N 1
ATOM 665 C CA . THR A 1 86 ? 6.036 12.894 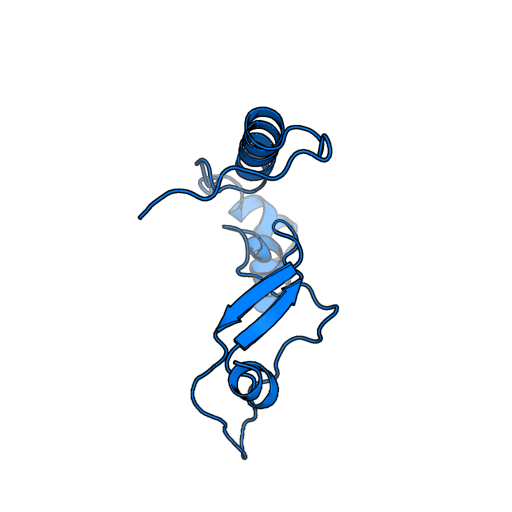8.139 1.00 64.69 86 THR A CA 1
ATOM 666 C C . THR A 1 86 ? 6.892 12.567 6.920 1.00 64.69 86 THR A C 1
ATOM 668 O O . THR A 1 86 ? 7.805 13.326 6.582 1.00 64.69 86 THR A O 1
ATOM 671 N N . PHE A 1 87 ? 6.556 11.484 6.219 1.00 64.56 87 PHE A N 1
ATOM 672 C CA . PHE A 1 87 ? 7.271 11.026 5.037 1.00 64.56 87 PHE A CA 1
ATOM 673 C C . PHE A 1 87 ? 7.156 12.016 3.873 1.00 64.56 87 PHE A C 1
ATOM 675 O O . PHE A 1 87 ? 8.167 12.383 3.270 1.00 64.56 87 PHE A O 1
ATOM 682 N N . HIS A 1 88 ? 5.956 12.555 3.626 1.00 66.50 88 HIS A N 1
ATOM 683 C CA . HIS A 1 88 ? 5.732 13.583 2.604 1.00 66.50 88 HIS A CA 1
ATOM 684 C C . HIS A 1 88 ? 6.608 14.825 2.843 1.00 66.50 88 HIS A C 1
ATOM 686 O O . HIS A 1 88 ? 7.219 15.349 1.908 1.00 66.50 88 HIS A O 1
ATOM 692 N N . LYS A 1 89 ? 6.727 15.267 4.103 1.00 70.88 89 LYS A N 1
ATOM 693 C CA . LYS A 1 89 ? 7.570 16.412 4.489 1.00 70.88 89 LYS A CA 1
ATOM 694 C C . LYS A 1 89 ? 9.056 16.113 4.317 1.00 70.88 89 LYS A C 1
ATOM 696 O O . LYS A 1 89 ? 9.770 16.910 3.708 1.00 70.88 89 LYS A O 1
ATOM 701 N N . LEU A 1 90 ? 9.516 14.962 4.810 1.00 70.56 90 LEU A N 1
ATOM 702 C CA . LEU A 1 90 ? 10.905 14.521 4.662 1.00 70.56 90 LEU A CA 1
ATOM 703 C C . LEU A 1 90 ? 11.294 14.439 3.185 1.00 70.56 90 LEU A C 1
ATOM 705 O O . LEU A 1 90 ? 12.355 14.913 2.783 1.00 70.56 90 LEU A O 1
ATOM 709 N N . ARG A 1 91 ? 10.413 13.893 2.353 1.00 68.56 91 ARG A N 1
ATOM 710 C CA . ARG A 1 91 ? 10.658 13.776 0.924 1.00 68.56 91 ARG A CA 1
ATOM 711 C C . ARG A 1 91 ? 10.651 15.116 0.204 1.00 68.56 91 ARG A C 1
ATOM 713 O O . ARG A 1 91 ? 11.513 15.326 -0.645 1.00 68.56 91 ARG A O 1
ATOM 720 N N . ALA A 1 92 ? 9.717 16.013 0.514 1.00 74.00 92 ALA A N 1
ATOM 721 C CA . ALA A 1 92 ? 9.731 17.367 -0.037 1.00 74.00 92 ALA A CA 1
ATOM 722 C C . ALA A 1 92 ? 11.056 18.070 0.296 1.00 74.00 92 ALA A C 1
ATOM 724 O O . ALA A 1 92 ? 11.684 18.652 -0.588 1.00 74.00 92 ALA A O 1
ATOM 725 N N . HIS A 1 93 ? 11.534 17.904 1.532 1.00 74.75 93 HIS A N 1
ATOM 726 C CA . HIS A 1 93 ? 12.830 18.410 1.970 1.00 74.75 93 HIS A CA 1
ATOM 727 C C . HIS A 1 93 ? 14.005 17.776 1.204 1.00 74.75 93 HIS A C 1
ATOM 729 O O . HIS A 1 93 ? 14.869 18.495 0.709 1.00 74.75 93 HIS A O 1
ATOM 735 N N . ILE A 1 94 ? 14.029 16.448 1.034 1.00 74.31 94 ILE A N 1
ATOM 736 C CA . ILE A 1 94 ? 15.056 15.747 0.240 1.00 74.31 94 ILE A CA 1
ATOM 737 C C . ILE A 1 94 ? 15.021 16.213 -1.221 1.00 74.31 94 ILE A C 1
ATOM 739 O O . ILE A 1 94 ? 16.062 16.524 -1.790 1.00 74.31 94 ILE A O 1
ATOM 743 N N . LYS A 1 95 ? 13.838 16.324 -1.833 1.00 69.50 95 LYS A N 1
ATOM 744 C CA . LYS A 1 95 ? 13.692 16.796 -3.216 1.00 69.50 95 LYS A CA 1
ATOM 745 C C . LYS A 1 95 ? 14.211 18.227 -3.361 1.00 69.50 95 LYS A C 1
ATOM 747 O O . LYS A 1 95 ? 14.960 18.491 -4.285 1.00 69.50 95 LYS A O 1
ATOM 752 N N . GLN A 1 96 ? 13.894 19.121 -2.429 1.00 74.25 96 GLN A N 1
ATOM 753 C CA . GLN A 1 96 ? 14.413 20.490 -2.433 1.00 74.25 96 GLN A CA 1
ATOM 754 C C . GLN A 1 96 ? 15.936 20.543 -2.232 1.00 74.25 96 GLN A C 1
ATOM 756 O O . GLN A 1 96 ? 16.616 21.358 -2.850 1.00 74.25 96 GLN A O 1
ATOM 761 N N . LYS A 1 97 ? 16.478 19.675 -1.371 1.00 73.06 97 LYS A N 1
ATOM 762 C CA . LYS A 1 97 ? 17.905 19.644 -1.030 1.00 73.06 97 LYS A CA 1
ATOM 763 C C . LYS A 1 97 ? 18.771 19.007 -2.120 1.00 73.06 97 LYS A C 1
ATOM 765 O O . LYS A 1 97 ? 19.916 19.417 -2.284 1.00 73.06 97 LYS A O 1
ATOM 770 N N . PHE A 1 98 ? 18.245 18.014 -2.839 1.00 67.69 98 PHE A N 1
ATOM 771 C CA . PHE A 1 98 ? 19.031 17.168 -3.745 1.00 67.69 98 PHE A CA 1
ATOM 772 C C . PHE A 1 98 ? 18.586 17.202 -5.216 1.00 67.69 98 PHE A C 1
ATOM 774 O O . PHE A 1 98 ? 19.403 16.889 -6.076 1.00 67.69 98 PHE A O 1
ATOM 781 N N . ASN A 1 99 ? 17.357 17.622 -5.540 1.00 60.84 99 ASN A N 1
ATOM 782 C CA . ASN A 1 99 ? 16.972 17.955 -6.916 1.00 60.84 99 ASN A CA 1
ATOM 783 C C . ASN A 1 99 ? 17.037 19.476 -7.100 1.00 60.84 99 ASN A C 1
ATOM 785 O O . ASN A 1 99 ? 16.036 20.178 -6.943 1.00 60.84 99 ASN A O 1
ATOM 789 N N . ARG A 1 100 ? 18.218 19.980 -7.477 1.00 52.91 100 ARG A N 1
ATOM 790 C CA . ARG A 1 100 ? 18.296 21.260 -8.193 1.00 52.91 100 ARG A CA 1
ATOM 791 C C . ARG A 1 100 ? 17.496 21.155 -9.506 1.00 52.91 100 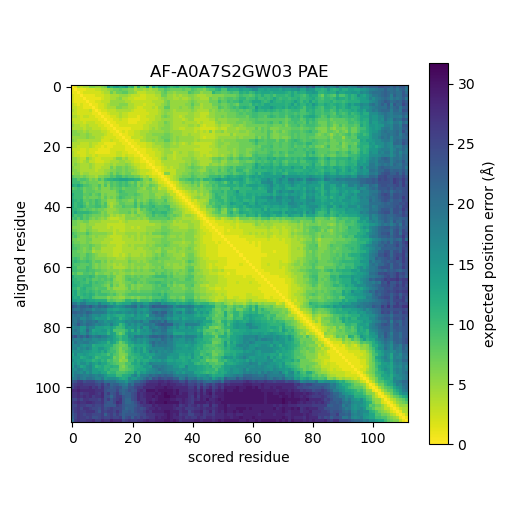ARG A C 1
ATOM 793 O O . ARG A 1 100 ? 17.382 20.047 -10.040 1.00 52.91 100 ARG A O 1
ATOM 800 N N . PRO A 1 101 ? 16.900 22.259 -9.997 1.00 49.41 101 PRO A N 1
ATOM 801 C CA . PRO A 1 101 ? 16.301 22.281 -11.329 1.00 49.41 101 PRO A CA 1
ATOM 802 C C . PRO A 1 101 ? 17.351 21.858 -12.363 1.00 49.41 101 PRO A C 1
ATOM 804 O O . PRO A 1 101 ? 18.510 22.227 -12.213 1.00 49.41 101 PRO A O 1
ATOM 807 N N . ASP A 1 102 ? 16.939 21.060 -13.352 1.00 52.06 102 ASP A N 1
ATOM 808 C CA . ASP A 1 102 ? 17.789 20.594 -14.454 1.00 52.06 102 ASP A CA 1
ATOM 809 C C . ASP A 1 102 ? 18.331 21.827 -15.197 1.00 52.06 102 ASP A C 1
ATOM 811 O O . ASP A 1 102 ? 17.627 22.474 -15.970 1.00 52.06 102 ASP A O 1
ATOM 815 N N . ASP A 1 103 ? 19.574 22.189 -14.911 1.00 49.84 103 ASP A N 1
ATOM 816 C CA . ASP A 1 103 ? 20.327 23.296 -15.499 1.00 49.84 103 ASP A CA 1
ATOM 817 C C . ASP A 1 103 ? 20.948 22.916 -16.857 1.00 49.84 103 ASP A C 1
ATOM 819 O O . ASP A 1 103 ? 21.702 23.684 -17.447 1.00 49.84 103 ASP A O 1
ATOM 823 N N . GLY A 1 104 ? 20.592 21.745 -17.397 1.00 47.12 104 GLY A N 1
ATOM 824 C CA . GLY A 1 104 ? 21.056 21.267 -18.699 1.00 47.12 104 GLY A CA 1
ATOM 825 C C . GLY A 1 104 ? 22.511 20.792 -18.709 1.00 47.12 104 GLY A C 1
ATOM 826 O O . GLY A 1 104 ? 22.991 20.358 -19.756 1.00 47.12 104 GLY A O 1
ATOM 827 N N . GLU A 1 105 ? 23.211 20.819 -17.571 1.00 41.91 105 GLU A N 1
ATOM 828 C CA . GLU A 1 105 ? 24.570 20.292 -17.483 1.00 41.91 105 GLU A CA 1
ATOM 829 C C . GLU A 1 105 ? 24.577 18.776 -17.210 1.00 41.91 105 GLU A C 1
ATOM 831 O O . GLU A 1 105 ? 23.904 18.282 -16.296 1.00 41.91 105 GLU A O 1
ATOM 836 N N . PRO A 1 106 ? 25.339 17.987 -17.991 1.00 44.62 106 PRO A N 1
ATOM 837 C CA . PRO A 1 106 ? 25.413 16.547 -17.805 1.00 44.62 106 PRO A CA 1
ATOM 838 C C . PRO A 1 106 ? 26.056 16.215 -16.456 1.00 44.62 106 PRO A C 1
ATOM 840 O O . PRO A 1 106 ? 27.198 16.579 -16.175 1.00 44.62 106 PRO A O 1
ATOM 843 N N . ARG A 1 107 ? 25.325 15.464 -15.624 1.00 52.22 107 ARG A N 1
ATOM 844 C CA . ARG A 1 107 ? 25.815 15.028 -14.311 1.00 52.22 107 ARG A CA 1
ATOM 845 C C . ARG A 1 107 ? 27.098 14.203 -14.474 1.00 52.22 107 ARG A C 1
ATOM 847 O O . ARG A 1 107 ? 27.120 13.282 -15.300 1.00 52.22 107 ARG A O 1
ATOM 854 N N . PRO A 1 108 ? 28.147 14.461 -13.675 1.00 46.72 108 PRO A N 1
ATOM 855 C CA . PRO A 1 108 ? 29.374 13.688 -13.755 1.00 46.72 108 PRO A CA 1
ATOM 856 C C . PRO A 1 108 ? 29.074 12.232 -13.392 1.00 46.72 108 PRO A C 1
ATOM 858 O O . PRO A 1 108 ? 28.542 11.933 -12.321 1.00 46.72 108 PRO A O 1
ATOM 861 N N . ARG A 1 109 ? 29.399 11.312 -14.307 1.00 44.31 109 ARG A N 1
ATOM 862 C CA . ARG A 1 109 ? 29.337 9.875 -14.031 1.00 44.31 109 ARG A CA 1
ATOM 863 C C . ARG A 1 109 ? 30.285 9.574 -12.876 1.00 44.31 109 ARG A C 1
ATOM 865 O O . ARG A 1 109 ? 31.479 9.855 -12.976 1.00 44.31 109 ARG A O 1
ATOM 872 N N . ALA A 1 110 ? 29.751 8.998 -11.800 1.00 44.50 110 ALA A N 1
ATOM 873 C CA . ALA A 1 110 ? 30.570 8.436 -10.739 1.00 44.50 110 ALA A CA 1
ATOM 874 C C . ALA A 1 110 ? 31.534 7.421 -11.369 1.00 44.50 110 ALA A C 1
ATOM 876 O O . ALA A 1 110 ? 31.100 6.482 -12.041 1.00 44.50 110 ALA A O 1
ATOM 877 N N . LYS A 1 111 ? 32.838 7.664 -11.219 1.00 44.41 111 LYS A N 1
ATOM 878 C CA . LYS A 1 111 ? 33.861 6.689 -11.591 1.00 44.41 111 LYS A CA 1
ATOM 879 C C . LYS A 1 111 ? 33.784 5.551 -10.572 1.00 44.41 111 LYS A C 1
ATOM 881 O O . LYS A 1 111 ? 33.878 5.820 -9.376 1.00 44.41 111 LYS A O 1
ATOM 886 N N . LEU A 1 112 ? 33.527 4.340 -11.068 1.00 44.97 112 LEU A N 1
ATOM 887 C CA . LEU A 1 112 ? 33.734 3.090 -10.335 1.00 44.97 112 LEU A CA 1
ATOM 888 C C . LEU A 1 112 ? 35.231 2.866 -10.111 1.00 44.97 112 LEU A C 1
ATOM 890 O O . LEU A 1 112 ? 36.007 3.241 -11.024 1.00 44.97 112 LEU A O 1
#

Mean predicted aligned error: 11.57 Å

Nearest PDB structures (foldseek):
  1q7e-assembly1_A-2  TM=8.161E-01  e=3.906E-02  Escherichia coli
  3ubm-assembly2_D  TM=8.300E-01  e=5.125E-02  Acet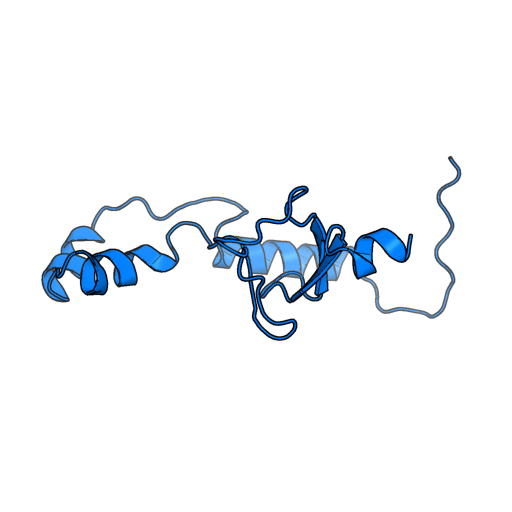obacter aceti
  1pqy-assembly1_A-2  TM=8.202E-01  e=8.823E-02  Escherichia coli
  1pt8-assembly1_B  TM=8.125E-01  e=1.011E-01  unclassified

Solvent-accessible surface area (backbone atoms only — not comparable to full-atom values): 7268 Å² total; per-residue (Å²): 115,67,65,38,45,78,71,45,39,37,40,74,38,30,27,89,85,79,39,76,40,80,45,76,42,73,95,71,88,46,90,91,65,59,79,82,70,75,57,73,85,42,67,64,66,85,78,58,94,68,70,56,52,68,54,46,41,37,77,74,68,63,42,50,73,70,54,49,54,56,63,54,60,84,54,81,72,82,80,57,69,80,34,68,80,45,28,56,52,53,47,54,50,48,44,66,74,70,53,69,79,89,81,80,70,83,77,82,76,80,81,128

Radius of gyration: 20.33 Å; Cα contacts (8 Å, |Δi|>4): 77; chains: 1; bounding box: 55×45×46 Å

pLDDT: mean 75.58, std 13.62, range [41.91, 95.62]